Protein AF-A0A8B6D3C8-F1 (afdb_monomer)

Organism: Mytilus galloprovincialis (NCBI:txid29158)

Mean predicted aligned error: 5.3 Å

Structure (mmCIF, N/CA/C/O backbone):
data_AF-A0A8B6D3C8-F1
#
_entry.id   AF-A0A8B6D3C8-F1
#
loop_
_atom_site.group_PDB
_atom_site.id
_atom_site.type_symbol
_atom_site.label_atom_id
_atom_site.label_alt_id
_atom_site.label_comp_id
_atom_site.label_asym_id
_atom_site.label_entity_id
_atom_site.label_seq_id
_atom_site.pdbx_PDB_ins_code
_atom_site.Cartn_x
_atom_site.Cartn_y
_atom_site.Cartn_z
_atom_site.occupancy
_atom_site.B_iso_or_equiv
_atom_site.auth_seq_id
_atom_site.auth_comp_id
_atom_site.auth_asym_id
_atom_site.auth_atom_id
_atom_site.pdbx_PDB_model_num
ATOM 1 N N . GLU A 1 1 ? 3.305 -13.120 -15.018 1.00 45.56 1 GLU A N 1
ATOM 2 C CA . GLU A 1 1 ? 3.278 -11.944 -15.905 1.00 45.56 1 GLU A CA 1
ATOM 3 C C . GLU A 1 1 ? 4.119 -10.864 -15.251 1.00 45.56 1 GLU A C 1
ATOM 5 O O . GLU A 1 1 ? 3.896 -10.558 -14.083 1.00 45.56 1 GLU A O 1
ATOM 10 N N . GLU A 1 2 ? 5.170 -10.413 -15.928 1.00 47.50 2 GLU A N 1
ATOM 11 C CA . GLU A 1 2 ? 5.973 -9.277 -15.473 1.00 47.50 2 GLU A CA 1
ATOM 12 C C . GLU A 1 2 ? 5.159 -8.004 -15.717 1.00 47.50 2 GLU A C 1
ATOM 14 O O . GLU A 1 2 ? 4.580 -7.834 -16.788 1.00 47.50 2 GLU A O 1
ATOM 19 N N . ALA A 1 3 ? 5.055 -7.142 -14.707 1.00 57.28 3 ALA A N 1
ATOM 20 C CA . ALA A 1 3 ? 4.360 -5.870 -14.842 1.00 57.28 3 ALA A CA 1
ATOM 21 C C . ALA A 1 3 ? 5.095 -4.997 -15.870 1.00 57.28 3 ALA A C 1
ATOM 23 O O . ALA A 1 3 ? 6.294 -4.760 -15.716 1.00 57.28 3 ALA A O 1
ATOM 24 N N . GLU A 1 4 ? 4.397 -4.512 -16.900 1.00 59.09 4 GLU A N 1
ATOM 25 C CA . GLU A 1 4 ? 5.004 -3.639 -17.906 1.00 59.09 4 GLU A CA 1
ATOM 26 C C . GLU A 1 4 ? 5.639 -2.406 -17.239 1.00 59.09 4 GLU A C 1
ATOM 28 O O . GLU A 1 4 ? 4.997 -1.642 -16.503 1.00 59.09 4 GLU A O 1
ATOM 33 N N . ASN A 1 5 ? 6.935 -2.210 -17.495 1.00 55.66 5 ASN A N 1
ATOM 34 C CA . ASN A 1 5 ? 7.684 -1.046 -17.038 1.00 55.66 5 ASN A CA 1
ATOM 35 C C . ASN A 1 5 ? 7.084 0.226 -17.666 1.00 55.66 5 ASN A C 1
ATOM 37 O O . ASN A 1 5 ? 7.371 0.556 -18.811 1.00 55.66 5 ASN A O 1
ATOM 41 N N . GLY A 1 6 ? 6.239 0.939 -16.912 1.00 63.84 6 GLY A N 1
ATOM 42 C CA . GLY A 1 6 ? 5.601 2.190 -17.353 1.00 63.84 6 GLY A CA 1
ATOM 43 C C . GLY A 1 6 ? 4.264 2.514 -16.677 1.00 63.84 6 GLY A C 1
ATOM 44 O O . GLY A 1 6 ? 3.902 3.682 -16.583 1.00 63.84 6 GLY A O 1
ATOM 45 N N . ALA A 1 7 ? 3.564 1.517 -16.124 1.00 84.25 7 ALA A N 1
ATOM 46 C CA . ALA A 1 7 ? 2.249 1.686 -15.483 1.00 84.25 7 ALA A CA 1
ATOM 47 C C . A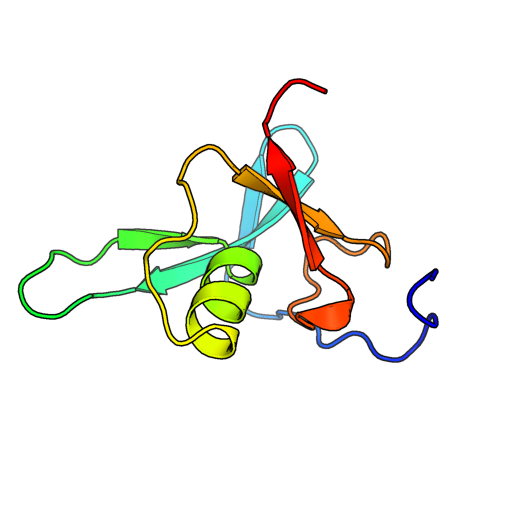LA A 1 7 ? 2.307 1.901 -13.953 1.00 84.25 7 ALA A C 1
ATOM 49 O O . ALA A 1 7 ? 1.332 1.681 -13.227 1.00 84.25 7 ALA A O 1
ATOM 50 N N . CYS A 1 8 ? 3.469 2.284 -13.418 1.00 91.69 8 CYS A N 1
ATOM 51 C CA . CYS A 1 8 ? 3.629 2.488 -11.983 1.00 91.69 8 CYS A CA 1
ATOM 52 C C . CYS A 1 8 ? 2.890 3.745 -11.512 1.00 91.69 8 CYS A C 1
ATOM 54 O O . CYS A 1 8 ? 3.128 4.845 -12.004 1.00 91.69 8 CYS A O 1
ATOM 56 N N . ILE A 1 9 ? 2.076 3.597 -10.468 1.00 92.81 9 ILE A N 1
ATOM 57 C CA . ILE A 1 9 ? 1.542 4.725 -9.700 1.00 92.81 9 ILE A CA 1
ATOM 58 C C . ILE A 1 9 ? 2.450 4.895 -8.486 1.00 92.81 9 ILE A C 1
ATOM 60 O O . ILE A 1 9 ? 2.524 3.994 -7.652 1.00 92.81 9 ILE A O 1
ATOM 64 N N . ILE A 1 10 ? 3.179 6.007 -8.402 1.00 94.00 10 ILE A N 1
ATOM 65 C CA . ILE A 1 10 ? 4.224 6.203 -7.388 1.00 94.00 10 ILE A CA 1
ATOM 66 C C . ILE A 1 10 ? 3.694 6.986 -6.192 1.00 94.00 10 ILE A C 1
ATOM 68 O O . ILE A 1 10 ? 3.160 8.085 -6.330 1.00 94.00 10 ILE A O 1
ATOM 72 N N . TRP A 1 11 ? 3.904 6.441 -4.99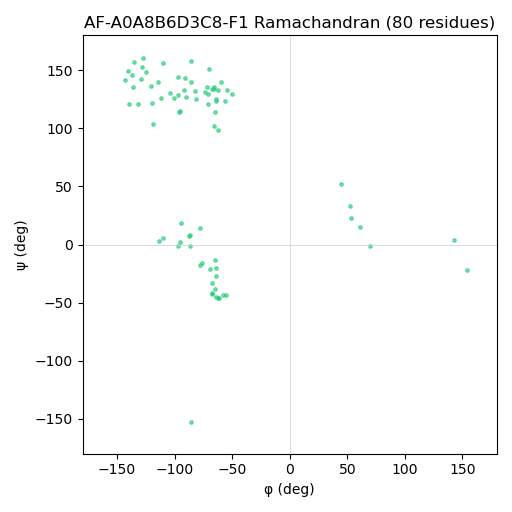6 1.00 95.88 11 TRP A N 1
ATOM 73 C CA . TRP A 1 11 ? 3.694 7.159 -3.749 1.00 95.88 11 TRP A CA 1
ATOM 74 C C . TRP A 1 11 ? 4.762 8.239 -3.551 1.00 95.88 11 TRP A C 1
ATOM 76 O O . TRP A 1 11 ? 5.949 7.938 -3.439 1.00 95.88 11 TRP A O 1
ATOM 86 N N . THR A 1 12 ? 4.328 9.493 -3.438 1.00 95.88 12 THR A N 1
ATOM 87 C CA . THR A 1 12 ? 5.192 10.668 -3.213 1.00 95.88 12 THR A CA 1
ATOM 88 C C . THR A 1 12 ? 5.039 11.274 -1.813 1.00 95.88 12 THR A C 1
ATOM 90 O O . THR A 1 12 ? 5.614 12.319 -1.519 1.00 95.88 12 THR A O 1
ATOM 93 N N . GLY A 1 13 ? 4.255 10.632 -0.940 1.00 95.56 13 GLY A N 1
ATOM 94 C CA . GLY A 1 13 ? 4.021 11.077 0.433 1.00 95.56 13 GLY A CA 1
ATOM 95 C C . GLY A 1 13 ? 5.085 10.596 1.425 1.00 95.56 13 GLY A C 1
ATOM 96 O O . GLY A 1 13 ? 6.228 10.313 1.074 1.00 95.56 13 GLY A O 1
ATOM 97 N N . ALA A 1 14 ? 4.693 10.465 2.697 1.00 96.62 14 ALA A N 1
ATOM 98 C CA . ALA A 1 14 ? 5.599 10.046 3.765 1.00 96.62 14 ALA A CA 1
ATOM 99 C C . ALA A 1 14 ? 6.195 8.651 3.511 1.00 96.62 14 ALA A C 1
ATOM 101 O O . ALA A 1 14 ? 5.503 7.725 3.082 1.00 96.62 14 ALA A O 1
ATOM 102 N N . THR A 1 15 ? 7.478 8.490 3.823 1.00 96.25 15 THR A N 1
ATOM 103 C CA . THR A 1 15 ? 8.208 7.229 3.669 1.00 96.25 15 THR A CA 1
ATOM 104 C C . THR A 1 15 ? 8.906 6.836 4.967 1.00 96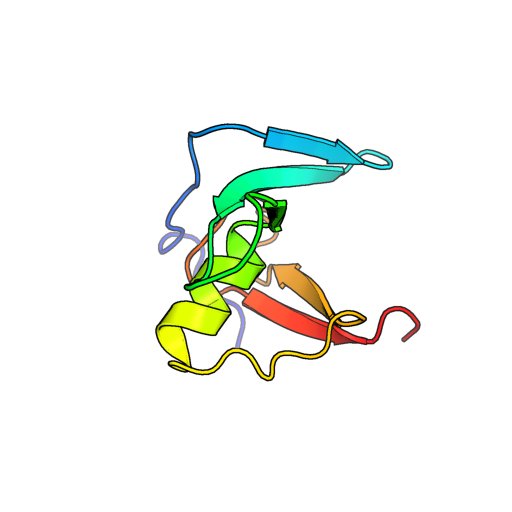.25 15 THR A C 1
ATOM 106 O O . THR A 1 15 ? 9.108 7.654 5.867 1.00 96.25 15 THR A O 1
ATOM 109 N N . GLN A 1 16 ? 9.258 5.560 5.087 1.00 94.81 16 GLN A N 1
ATOM 110 C CA . GLN A 1 16 ? 10.061 5.024 6.180 1.00 94.81 16 GLN A CA 1
ATOM 111 C C . GLN A 1 16 ? 11.117 4.075 5.616 1.00 94.81 16 GLN A C 1
ATOM 113 O O . GLN A 1 16 ? 10.811 3.230 4.775 1.00 94.81 16 GLN A O 1
ATOM 118 N N . ARG A 1 17 ? 12.359 4.193 6.095 1.00 91.50 17 ARG A N 1
ATOM 119 C CA . ARG A 1 17 ? 13.448 3.276 5.740 1.00 91.50 17 ARG A CA 1
ATOM 120 C C . ARG A 1 17 ? 13.526 2.127 6.753 1.00 91.50 17 ARG A C 1
ATOM 122 O O . ARG A 1 17 ? 13.512 2.373 7.957 1.00 91.50 17 ARG A O 1
ATOM 129 N N . ARG A 1 18 ? 13.625 0.884 6.275 1.00 84.19 18 ARG A N 1
ATOM 130 C CA . ARG A 1 18 ? 13.797 -0.341 7.076 1.00 84.19 18 ARG A CA 1
ATOM 131 C C . ARG A 1 18 ? 14.787 -1.268 6.370 1.00 84.19 18 ARG A C 1
ATOM 133 O O . ARG A 1 18 ? 14.529 -1.659 5.242 1.00 84.19 18 ARG A O 1
ATOM 140 N N . ASN A 1 19 ? 15.899 -1.618 7.021 1.00 81.56 19 ASN A N 1
ATOM 141 C CA . ASN A 1 19 ? 16.913 -2.558 6.5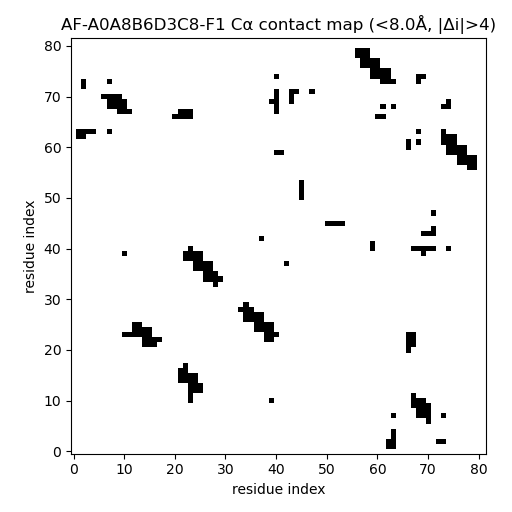08 1.00 81.56 19 ASN A CA 1
ATOM 142 C C . ASN A 1 19 ? 17.291 -2.325 5.028 1.00 81.56 19 ASN A C 1
ATOM 144 O O . ASN A 1 19 ? 17.221 -3.242 4.222 1.00 81.56 19 ASN A O 1
ATOM 148 N N . ASN A 1 20 ? 17.654 -1.088 4.672 1.00 82.81 20 ASN A N 1
ATOM 149 C CA . ASN A 1 20 ? 17.974 -0.634 3.305 1.00 82.81 20 ASN A CA 1
ATOM 150 C C . ASN A 1 20 ? 16.807 -0.548 2.303 1.00 82.81 20 ASN A C 1
ATOM 152 O O . ASN A 1 20 ? 17.005 -0.039 1.204 1.00 82.81 20 ASN A O 1
ATOM 156 N N . TYR A 1 21 ? 15.587 -0.911 2.693 1.00 81.69 21 TYR A N 1
ATOM 157 C CA . TYR A 1 21 ? 14.382 -0.729 1.881 1.00 81.69 21 TYR A CA 1
ATOM 158 C C . TYR A 1 21 ? 13.627 0.542 2.279 1.00 81.69 21 TYR A C 1
ATOM 160 O O . TYR A 1 21 ? 13.580 0.908 3.456 1.00 81.69 21 TYR A O 1
ATOM 168 N N . ILE A 1 22 ? 13.027 1.227 1.302 1.00 90.19 22 ILE A N 1
ATOM 169 C CA . ILE A 1 22 ? 12.143 2.380 1.525 1.00 90.19 22 ILE A CA 1
ATOM 170 C C . ILE A 1 22 ? 10.705 1.920 1.319 1.00 90.19 22 ILE A C 1
ATOM 172 O O . ILE A 1 22 ? 10.390 1.309 0.306 1.00 90.19 22 ILE A O 1
ATOM 176 N N . LEU A 1 23 ? 9.833 2.236 2.270 1.00 91.50 23 LEU A N 1
ATOM 177 C CA . LEU A 1 23 ? 8.415 1.904 2.227 1.00 91.50 23 LEU A CA 1
ATOM 178 C C . LEU A 1 23 ? 7.590 3.186 2.289 1.00 91.50 23 LEU A C 1
ATOM 180 O O . LEU A 1 23 ? 7.870 4.067 3.105 1.00 91.50 23 LEU A O 1
ATOM 184 N N . GLY A 1 24 ? 6.549 3.280 1.465 1.00 95.50 24 GLY A N 1
ATOM 185 C CA . GLY A 1 24 ? 5.543 4.327 1.615 1.00 95.50 24 GLY A CA 1
ATOM 186 C C . GLY A 1 24 ? 4.677 4.061 2.846 1.00 95.50 24 GLY A C 1
ATOM 187 O O . GLY A 1 24 ? 4.248 2.927 3.084 1.00 95.50 24 GLY A O 1
ATOM 188 N N . MET A 1 25 ? 4.422 5.102 3.633 1.00 96.25 25 MET A N 1
ATOM 189 C CA . MET A 1 25 ? 3.681 5.011 4.888 1.00 96.25 25 MET A CA 1
ATOM 190 C C . MET A 1 25 ? 2.562 6.045 4.934 1.00 96.25 25 MET A C 1
ATOM 192 O O . MET A 1 25 ? 2.730 7.191 4.523 1.00 96.25 25 MET A O 1
ATOM 196 N N . ILE A 1 26 ? 1.431 5.656 5.512 1.00 96.88 26 ILE A N 1
ATOM 197 C CA . ILE A 1 26 ? 0.287 6.538 5.740 1.00 96.88 26 ILE A CA 1
ATOM 198 C C . ILE A 1 26 ? -0.346 6.239 7.100 1.00 96.88 26 ILE A C 1
ATOM 200 O O . ILE A 1 26 ? -0.296 5.113 7.596 1.00 96.88 26 ILE A O 1
ATOM 204 N N . ASN A 1 27 ? -0.922 7.261 7.731 1.00 96.62 27 ASN A N 1
ATOM 205 C CA . ASN A 1 27 ? -1.744 7.071 8.921 1.00 96.62 27 ASN A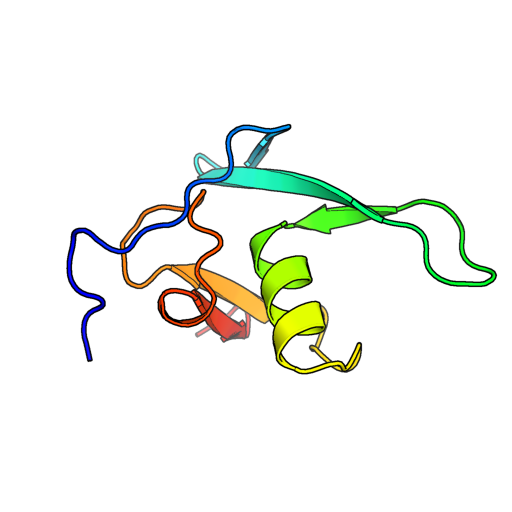 CA 1
ATOM 206 C C . ASN A 1 27 ? -3.163 6.680 8.503 1.00 96.62 27 ASN A C 1
ATOM 208 O O . ASN A 1 27 ? -3.769 7.359 7.679 1.00 96.62 27 ASN A O 1
ATOM 212 N N . VAL A 1 28 ? -3.707 5.639 9.120 1.00 94.50 28 VAL A N 1
ATOM 213 C CA . VAL A 1 28 ? -5.081 5.175 8.917 1.00 94.50 28 VAL A CA 1
ATOM 214 C C . VAL A 1 28 ? -5.815 5.115 10.251 1.00 94.50 28 VAL A C 1
ATOM 216 O O . VAL A 1 28 ? -5.218 4.840 11.294 1.00 94.50 28 VAL A O 1
ATOM 219 N N . THR A 1 29 ? -7.119 5.361 10.211 1.00 94.69 29 THR A N 1
ATOM 220 C CA . THR A 1 29 ? -8.018 5.228 11.359 1.00 94.69 29 THR A CA 1
ATOM 221 C C . THR A 1 29 ? -9.232 4.434 10.901 1.00 94.69 29 THR A C 1
ATOM 223 O O . THR A 1 29 ? -9.919 4.851 9.973 1.00 94.69 29 THR A O 1
ATOM 226 N N . TYR A 1 30 ? -9.489 3.296 11.541 1.00 87.94 30 TYR A N 1
ATOM 227 C CA . TYR A 1 30 ? -10.727 2.542 11.344 1.00 87.94 30 TYR A CA 1
ATOM 228 C C . TYR A 1 30 ? -11.826 3.084 12.270 1.00 87.94 30 TYR A C 1
ATOM 230 O O . TYR A 1 30 ? -11.495 3.686 13.299 1.00 87.94 30 TYR A O 1
ATOM 238 N N . PRO A 1 31 ? -13.117 2.865 11.957 1.00 90.62 31 PRO A N 1
ATOM 239 C CA . PRO A 1 31 ? -14.199 3.178 12.884 1.00 90.62 31 PRO A CA 1
ATOM 240 C C . PRO A 1 31 ? -13.915 2.582 14.267 1.00 90.62 31 PRO A C 1
ATOM 242 O O . PRO A 1 31 ? -13.572 1.407 14.380 1.00 90.62 31 PRO A O 1
ATOM 245 N N . ASN A 1 32 ? -14.022 3.402 15.313 1.00 93.06 32 ASN A N 1
ATOM 246 C CA . ASN A 1 32 ? -13.777 3.016 16.710 1.00 93.06 32 ASN A CA 1
ATOM 247 C C . ASN A 1 32 ? -12.349 2.526 17.032 1.00 93.06 32 ASN A C 1
ATOM 249 O O . ASN A 1 32 ? -12.121 1.957 18.098 1.00 93.06 32 ASN A O 1
ATOM 253 N N . ALA A 1 33 ? -11.372 2.762 16.155 1.00 91.38 33 ALA A N 1
ATOM 254 C CA . ALA A 1 33 ? -9.975 2.418 16.396 1.00 91.38 33 ALA A CA 1
ATOM 255 C C . ALA A 1 33 ? -9.106 3.665 16.594 1.00 91.38 33 ALA A C 1
ATOM 257 O O . ALA A 1 33 ? -9.398 4.755 16.102 1.00 91.38 33 ALA A O 1
ATOM 258 N N . LYS A 1 34 ? -7.973 3.492 17.282 1.00 93.62 34 LYS A N 1
ATOM 259 C CA . LYS A 1 34 ? -6.931 4.523 17.331 1.00 93.62 34 LYS A CA 1
ATOM 260 C C . LYS A 1 34 ? -6.241 4.639 15.970 1.00 93.62 34 LYS A C 1
ATOM 262 O O . LYS A 1 34 ? -6.110 3.659 15.238 1.00 93.62 34 LYS A O 1
ATOM 267 N N . ARG A 1 35 ? -5.744 5.842 15.672 1.00 95.69 35 ARG A N 1
ATOM 268 C CA . ARG A 1 35 ? -4.870 6.094 14.521 1.00 95.69 35 ARG A CA 1
ATOM 269 C C . ARG A 1 35 ? -3.659 5.158 14.575 1.00 95.69 35 ARG A C 1
ATOM 271 O O . ARG A 1 35 ? -3.000 5.066 15.609 1.00 95.69 35 ARG A O 1
ATOM 278 N N . THR A 1 36 ? -3.338 4.524 13.456 1.00 93.88 36 THR A N 1
ATOM 279 C CA . THR A 1 36 ? -2.167 3.653 13.307 1.00 93.88 36 THR A CA 1
ATOM 280 C C . THR A 1 36 ? -1.437 3.933 11.996 1.00 93.88 36 THR A C 1
ATOM 282 O O . THR A 1 36 ? -2.025 4.460 11.052 1.00 93.88 36 THR A O 1
ATOM 285 N N . LYS A 1 37 ? -0.148 3.596 11.926 1.00 94.06 37 LYS A N 1
ATOM 286 C CA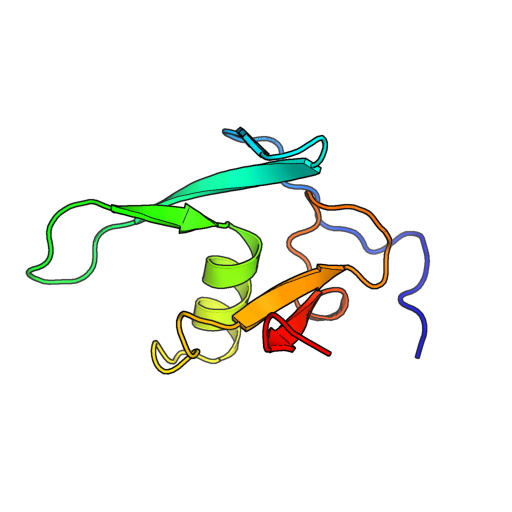 . LYS A 1 37 ? 0.635 3.673 10.687 1.00 94.06 37 LYS A CA 1
ATOM 287 C C . LYS A 1 37 ? 0.454 2.391 9.884 1.00 94.06 37 LYS A C 1
ATOM 289 O O . LYS A 1 37 ? 0.461 1.297 10.443 1.00 94.06 37 LYS A O 1
ATOM 294 N N . MET A 1 38 ? 0.344 2.523 8.570 1.00 93.75 38 MET A N 1
ATOM 295 C CA . MET A 1 38 ? 0.213 1.405 7.644 1.00 93.75 38 MET A CA 1
ATOM 296 C C . MET A 1 38 ? 1.100 1.622 6.419 1.00 93.75 38 MET A C 1
ATOM 298 O O . MET A 1 38 ? 1.285 2.750 5.964 1.00 93.75 38 MET A O 1
ATOM 302 N N . ASN A 1 39 ? 1.638 0.525 5.890 1.00 94.31 39 ASN A N 1
ATOM 303 C CA . ASN A 1 39 ? 2.298 0.519 4.593 1.00 94.31 39 ASN A CA 1
ATOM 304 C C . ASN A 1 39 ? 1.274 0.811 3.476 1.00 94.31 39 ASN A C 1
ATOM 306 O O . ASN A 1 39 ? 0.190 0.227 3.453 1.00 94.31 39 ASN A O 1
ATOM 310 N N . VAL A 1 40 ? 1.616 1.698 2.542 1.00 95.69 40 VAL A N 1
ATOM 311 C CA . VAL A 1 40 ? 0.681 2.159 1.497 1.00 95.69 40 VAL A CA 1
ATOM 312 C C . VAL A 1 40 ? 0.302 1.075 0.492 1.00 95.69 40 VAL A C 1
ATOM 314 O O . VAL A 1 40 ? -0.848 1.038 0.068 1.00 95.69 40 VAL A O 1
ATOM 317 N N . ALA A 1 41 ? 1.209 0.149 0.169 1.00 94.62 41 ALA A N 1
ATOM 318 C CA . ALA A 1 41 ? 0.906 -0.985 -0.706 1.00 94.62 41 ALA A CA 1
ATOM 319 C C . ALA A 1 41 ? -0.138 -1.907 -0.053 1.00 94.62 41 ALA A C 1
ATOM 321 O O . ALA A 1 41 ? -1.068 -2.384 -0.704 1.00 94.62 41 ALA A O 1
ATOM 322 N N . ARG A 1 42 ? -0.041 -2.088 1.270 1.00 94.62 42 ARG A N 1
ATOM 323 C CA . ARG A 1 42 ? -1.034 -2.828 2.059 1.00 94.62 42 ARG A CA 1
ATOM 324 C C . ARG A 1 42 ? -2.397 -2.150 2.061 1.00 94.62 42 ARG A C 1
ATOM 326 O O . ARG A 1 42 ? -3.407 -2.822 1.860 1.00 94.62 42 ARG A O 1
ATOM 333 N N . LEU A 1 43 ? -2.425 -0.834 2.259 1.00 94.88 43 LEU A N 1
ATOM 334 C CA . LEU A 1 43 ? -3.671 -0.074 2.205 1.00 94.88 43 LEU A CA 1
ATOM 335 C C . LEU A 1 43 ? -4.316 -0.161 0.815 1.00 94.88 43 LEU A C 1
ATOM 337 O O . LEU A 1 43 ? -5.509 -0.437 0.727 1.00 94.88 43 LEU A O 1
ATOM 341 N N . ALA A 1 44 ? -3.536 0.016 -0.255 1.00 95.00 44 ALA A N 1
ATOM 342 C CA . ALA A 1 44 ? -4.025 -0.074 -1.629 1.00 95.00 44 ALA A CA 1
ATOM 343 C C . ALA A 1 44 ? -4.719 -1.420 -1.893 1.00 95.00 44 ALA A C 1
ATOM 345 O O . ALA A 1 44 ? -5.825 -1.454 -2.431 1.00 95.00 44 ALA A O 1
ATOM 346 N N . LYS A 1 45 ? -4.129 -2.528 -1.423 1.00 94.38 45 LYS A N 1
ATOM 347 C CA . LYS A 1 45 ? -4.724 -3.860 -1.575 1.00 94.38 45 LYS A CA 1
ATOM 348 C C . LYS A 1 45 ? -6.002 -4.049 -0.759 1.00 94.38 45 LYS A C 1
ATOM 350 O O . LYS A 1 45 ? -6.968 -4.589 -1.285 1.00 94.38 45 LYS A O 1
ATOM 355 N N . ILE A 1 46 ? -6.038 -3.577 0.490 1.00 93.69 46 ILE A N 1
ATOM 356 C CA . ILE A 1 46 ? -7.248 -3.606 1.336 1.00 93.69 46 ILE A CA 1
ATOM 357 C C . ILE A 1 46 ? -8.403 -2.861 0.653 1.00 93.69 46 ILE A C 1
ATOM 359 O O . ILE A 1 46 ? -9.526 -3.362 0.617 1.00 93.69 46 ILE A O 1
ATOM 363 N N . LEU A 1 47 ? -8.124 -1.691 0.069 1.00 93.88 47 LEU A N 1
ATOM 364 C CA . LEU A 1 47 ? -9.120 -0.896 -0.653 1.00 93.88 47 LEU A CA 1
ATOM 365 C C . LEU A 1 47 ? -9.584 -1.584 -1.946 1.00 93.88 47 LEU A C 1
ATOM 367 O O . LEU A 1 47 ? -10.784 -1.604 -2.209 1.00 93.88 47 LEU A O 1
ATOM 371 N N . GLN A 1 48 ? -8.668 -2.190 -2.714 1.00 94.25 48 GLN A N 1
ATOM 372 C CA . GLN A 1 48 ? -9.00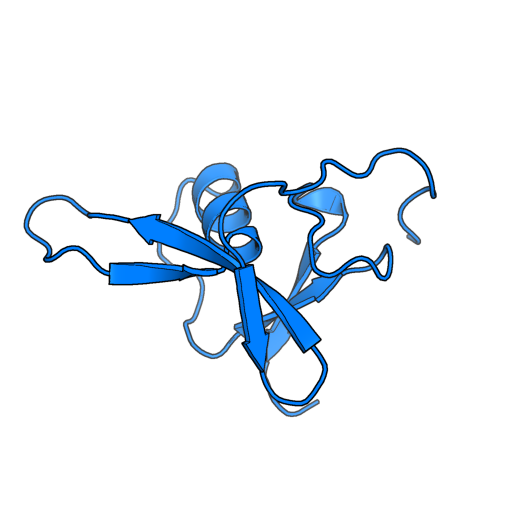2 -2.966 -3.919 1.00 94.25 48 GLN A CA 1
ATOM 373 C C . GLN A 1 48 ? -9.902 -4.164 -3.587 1.00 94.25 48 GLN A C 1
ATOM 375 O O . GLN A 1 48 ? -10.907 -4.387 -4.258 1.00 94.25 48 GLN A O 1
ATOM 380 N N . LEU A 1 49 ? -9.561 -4.920 -2.538 1.00 92.25 49 LEU A N 1
ATOM 381 C CA . LEU A 1 49 ? -10.310 -6.102 -2.102 1.00 92.25 49 LEU A CA 1
ATOM 382 C C . LEU A 1 49 ? -11.605 -5.756 -1.357 1.00 92.25 49 LEU A C 1
ATOM 384 O O . LEU A 1 49 ? -12.448 -6.631 -1.175 1.00 92.25 49 LEU A O 1
ATOM 388 N N . LYS A 1 50 ? -11.755 -4.509 -0.893 1.00 91.12 50 LYS A N 1
ATOM 389 C CA . LYS A 1 50 ? -12.831 -4.069 0.011 1.00 91.12 50 LYS A CA 1
ATOM 390 C C . LYS A 1 50 ? -12.945 -4.948 1.269 1.00 91.12 50 LYS A C 1
ATOM 392 O O . LYS A 1 50 ? -14.037 -5.140 1.796 1.00 91.12 50 LYS A O 1
ATOM 397 N N . SER A 1 51 ? -11.817 -5.471 1.754 1.00 88.19 51 SER A N 1
ATOM 398 C CA . SER A 1 51 ? -11.743 -6.334 2.938 1.00 88.19 51 SER A CA 1
ATOM 399 C C . SER A 1 51 ? -10.486 -6.052 3.757 1.00 88.19 51 SER A C 1
ATOM 401 O O . SER A 1 51 ? -9.402 -5.820 3.218 1.00 88.19 51 SER A O 1
ATOM 403 N N . THR A 1 52 ? -10.634 -6.097 5.081 1.00 83.31 52 THR A N 1
ATOM 404 C CA . THR A 1 52 ? -9.538 -5.963 6.049 1.00 83.31 52 THR A CA 1
ATOM 405 C C . THR A 1 52 ? -8.837 -7.284 6.367 1.00 83.31 52 THR A C 1
ATOM 407 O O . THR A 1 52 ? -7.864 -7.271 7.120 1.00 83.31 52 THR A O 1
ATOM 410 N N . ASP A 1 53 ? -9.275 -8.402 5.781 1.00 84.31 53 ASP A N 1
ATOM 411 C CA . ASP A 1 53 ? -8.807 -9.763 6.103 1.00 84.31 53 ASP A CA 1
ATOM 412 C C . ASP A 1 53 ? -7.445 -10.122 5.495 1.00 84.31 53 ASP A C 1
ATOM 414 O O . ASP A 1 53 ? -7.027 -11.279 5.478 1.00 84.31 53 ASP A O 1
ATOM 418 N N . LEU A 1 54 ? -6.697 -9.130 5.014 1.00 85.12 54 LEU A N 1
ATOM 419 C CA . LEU A 1 54 ? -5.322 -9.355 4.606 1.00 85.12 54 LEU A CA 1
ATOM 420 C C . LEU A 1 54 ? -4.506 -9.753 5.846 1.00 85.12 54 LEU A C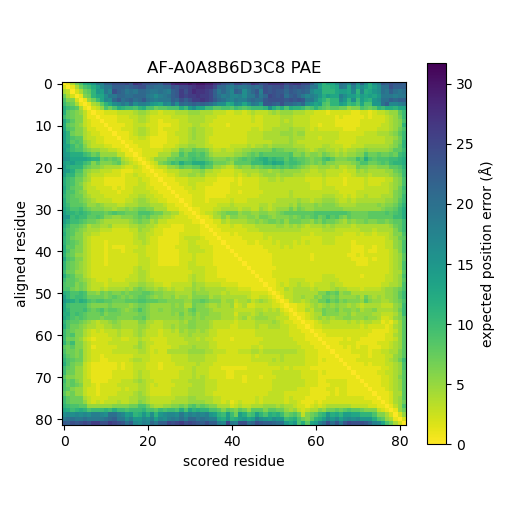 1
ATOM 422 O O . LEU A 1 54 ? -4.446 -9.005 6.827 1.00 85.12 54 LEU A O 1
ATOM 426 N N . ALA A 1 55 ? -3.849 -10.912 5.812 1.00 85.19 55 ALA A N 1
ATOM 427 C CA . ALA A 1 55 ? -3.089 -11.417 6.953 1.00 85.19 55 ALA A CA 1
ATOM 428 C C . ALA A 1 55 ? -1.879 -10.514 7.264 1.00 85.19 55 ALA A C 1
ATOM 430 O O . ALA A 1 55 ? -1.203 -10.004 6.361 1.00 85.19 55 ALA A O 1
ATOM 431 N N . LYS A 1 56 ? -1.651 -10.208 8.549 1.00 83.75 56 LYS A N 1
ATOM 432 C CA . LYS A 1 56 ? -0.669 -9.192 9.000 1.00 83.75 56 LYS A CA 1
ATOM 433 C C . LYS A 1 56 ? 0.790 -9.592 8.771 1.00 83.75 56 LYS A C 1
ATOM 435 O O . LYS A 1 56 ? 1.640 -8.714 8.730 1.00 83.75 56 LYS A O 1
ATOM 440 N N . ASN A 1 57 ? 1.051 -10.885 8.623 1.00 86.62 57 ASN A N 1
ATOM 441 C CA . ASN A 1 57 ? 2.357 -11.490 8.359 1.00 86.62 57 ASN A CA 1
ATOM 442 C C . ASN A 1 57 ? 2.698 -11.585 6.862 1.00 86.62 57 ASN A C 1
ATOM 444 O O . ASN A 1 57 ? 3.662 -12.253 6.505 1.00 86.62 57 ASN A O 1
ATOM 448 N N . LEU A 1 58 ? 1.881 -10.986 5.991 1.00 89.19 58 LEU A N 1
ATOM 449 C CA . LEU A 1 58 ? 2.183 -10.913 4.570 1.00 89.19 58 LEU A CA 1
ATOM 450 C C . LEU A 1 58 ? 2.979 -9.649 4.257 1.00 89.19 58 LEU A C 1
ATOM 452 O O . LEU A 1 58 ? 2.522 -8.535 4.550 1.00 89.19 58 LEU A O 1
ATOM 456 N N . ASP A 1 59 ? 4.110 -9.836 3.590 1.00 88.56 59 ASP A N 1
ATOM 457 C CA . ASP A 1 59 ? 4.935 -8.775 3.033 1.00 88.56 59 ASP A CA 1
ATOM 458 C C . ASP A 1 59 ? 4.516 -8.464 1.595 1.00 88.56 59 ASP A C 1
ATOM 460 O O . ASP A 1 59 ? 4.140 -9.348 0.823 1.00 88.56 59 ASP A O 1
ATOM 464 N N . ALA A 1 60 ? 4.578 -7.182 1.235 1.00 90.62 60 ALA A N 1
ATOM 465 C CA . ALA A 1 60 ? 4.349 -6.729 -0.130 1.00 90.62 60 ALA A CA 1
ATOM 466 C C . ALA A 1 60 ? 5.629 -6.913 -0.957 1.00 90.62 60 ALA A C 1
ATOM 468 O O . ALA A 1 60 ? 6.681 -6.383 -0.602 1.00 90.62 60 ALA A O 1
ATOM 469 N N . SER A 1 61 ? 5.522 -7.625 -2.072 1.00 91.38 61 SER A N 1
ATOM 470 C CA . SER A 1 61 ? 6.563 -7.767 -3.083 1.00 91.38 61 SER A CA 1
ATOM 471 C C . SER A 1 61 ? 6.120 -7.052 -4.356 1.00 91.38 61 SER A C 1
ATOM 473 O O . SER A 1 61 ? 5.018 -7.274 -4.864 1.00 91.38 61 SER A O 1
ATOM 475 N N . HIS A 1 62 ? 6.971 -6.155 -4.849 1.00 91.00 62 HIS A N 1
ATOM 476 C CA . HIS A 1 62 ? 6.704 -5.348 -6.033 1.00 91.00 62 HIS A CA 1
ATOM 477 C C . HIS A 1 62 ? 7.309 -6.002 -7.270 1.00 91.00 62 HIS A C 1
ATOM 479 O O . HIS A 1 62 ? 8.530 -6.055 -7.402 1.00 91.00 62 HIS A O 1
ATOM 485 N N . LEU A 1 63 ? 6.459 -6.428 -8.204 1.00 91.62 63 LEU A N 1
ATOM 486 C CA . LEU A 1 63 ? 6.879 -7.028 -9.477 1.00 91.62 63 LEU A CA 1
ATOM 487 C C . LEU A 1 63 ? 7.646 -6.027 -10.355 1.00 91.62 63 LEU A C 1
ATOM 489 O O . LEU A 1 63 ? 8.507 -6.410 -11.130 1.00 91.62 63 LEU A O 1
ATOM 493 N N . CYS A 1 64 ? 7.366 -4.733 -10.192 1.00 91.25 64 CYS A N 1
ATOM 494 C CA . CYS A 1 64 ? 8.030 -3.646 -10.911 1.00 91.25 64 CYS A CA 1
ATOM 495 C C . CYS A 1 64 ? 9.334 -3.163 -10.243 1.00 91.25 64 CYS A C 1
ATOM 497 O O . CYS A 1 64 ? 9.831 -2.092 -10.587 1.00 91.25 64 CYS A O 1
ATOM 499 N N . HIS A 1 65 ? 9.826 -3.863 -9.211 1.00 89.25 65 HIS A N 1
ATOM 500 C CA . HIS A 1 65 ? 11.033 -3.513 -8.443 1.00 89.25 65 HIS A CA 1
ATOM 501 C C . HIS A 1 65 ? 11.064 -2.079 -7.874 1.00 89.25 65 HIS A C 1
ATOM 503 O O . HIS A 1 65 ? 12.122 -1.546 -7.543 1.00 89.25 65 HIS A O 1
ATOM 509 N N . ASN A 1 66 ? 9.893 -1.457 -7.704 1.00 90.62 66 ASN A N 1
ATOM 510 C CA . ASN A 1 66 ? 9.751 -0.123 -7.133 1.00 90.62 66 ASN A CA 1
ATOM 511 C C . ASN A 1 66 ? 8.916 -0.188 -5.853 1.00 90.62 66 ASN A C 1
ATOM 513 O O . ASN A 1 66 ? 7.691 -0.270 -5.906 1.00 90.62 66 ASN A O 1
ATOM 517 N N . ALA A 1 67 ? 9.589 -0.098 -4.706 1.00 90.12 67 ALA A N 1
ATOM 518 C CA . ALA A 1 67 ? 8.973 -0.229 -3.385 1.00 90.12 67 ALA A CA 1
ATOM 519 C C . ALA A 1 67 ? 7.955 0.881 -3.038 1.00 90.12 67 ALA A C 1
ATOM 521 O O . ALA A 1 67 ? 7.198 0.754 -2.071 1.00 90.12 67 ALA A O 1
ATOM 522 N N . LEU A 1 68 ? 7.926 1.971 -3.814 1.00 93.50 68 LEU A N 1
ATOM 523 C CA . LEU A 1 68 ? 6.963 3.066 -3.677 1.00 93.50 68 LEU A CA 1
ATOM 524 C C . LEU A 1 68 ? 5.779 2.949 -4.643 1.00 93.50 68 LEU A C 1
ATOM 526 O O . LEU A 1 68 ? 4.887 3.795 -4.603 1.00 93.50 68 LEU A O 1
ATOM 530 N N . CYS A 1 69 ? 5.734 1.928 -5.499 1.00 94.44 69 CYS A N 1
ATOM 531 C CA . CYS A 1 69 ? 4.581 1.696 -6.357 1.00 94.44 69 CYS A CA 1
ATOM 532 C C . CYS A 1 69 ? 3.359 1.284 -5.515 1.00 94.44 69 CYS A C 1
ATOM 534 O O . CYS A 1 69 ? 3.455 0.436 -4.624 1.00 94.44 69 CYS A O 1
ATOM 536 N N . VAL A 1 70 ? 2.209 1.896 -5.797 1.00 95.19 70 VAL A N 1
ATOM 537 C CA . VAL A 1 70 ? 0.905 1.599 -5.176 1.00 95.19 70 VAL A CA 1
ATOM 538 C C . VAL A 1 70 ? -0.099 1.011 -6.164 1.00 95.19 70 VAL A C 1
ATOM 540 O O . VAL A 1 70 ? -1.236 0.748 -5.782 1.00 95.19 70 VAL A O 1
ATOM 543 N N . ASN A 1 71 ? 0.310 0.785 -7.418 1.00 94.06 71 ASN A N 1
ATOM 544 C CA . ASN A 1 71 ? -0.502 0.036 -8.367 1.00 94.06 71 ASN A CA 1
ATOM 545 C C . ASN A 1 71 ? -0.637 -1.412 -7.866 1.00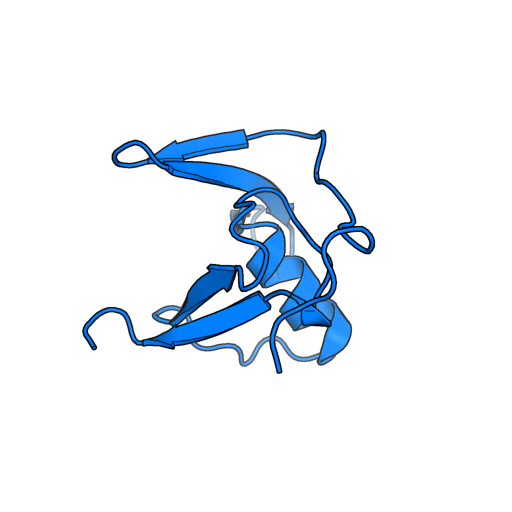 94.06 71 ASN A C 1
ATOM 547 O O . ASN A 1 71 ? 0.346 -2.149 -7.784 1.00 94.06 71 ASN A O 1
ATOM 551 N N . THR A 1 72 ? -1.859 -1.804 -7.515 1.00 93.75 72 THR A N 1
ATOM 552 C CA . THR A 1 72 ? -2.172 -3.110 -6.929 1.00 93.75 72 THR A CA 1
ATOM 553 C C . THR A 1 72 ? -1.904 -4.290 -7.851 1.00 93.75 72 THR A C 1
ATOM 555 O O . THR A 1 72 ? -1.725 -5.395 -7.341 1.00 93.75 72 THR A O 1
ATOM 558 N N . ASP A 1 73 ? -1.829 -4.070 -9.162 1.00 93.06 73 ASP A N 1
ATOM 559 C CA . ASP A 1 73 ? -1.499 -5.117 -10.136 1.00 93.06 73 ASP A CA 1
ATOM 560 C C . ASP A 1 73 ? 0.010 -5.407 -10.154 1.00 93.06 73 ASP A C 1
ATOM 562 O O . ASP A 1 73 ? 0.451 -6.471 -10.576 1.00 93.06 73 ASP A O 1
ATOM 566 N N . HIS A 1 74 ? 0.821 -4.486 -9.620 1.00 92.50 74 HIS A N 1
ATOM 567 C CA . HIS A 1 74 ? 2.271 -4.642 -9.484 1.00 92.50 74 HIS A CA 1
ATOM 568 C C . HIS A 1 74 ? 2.672 -5.160 -8.093 1.00 92.50 74 HIS A C 1
ATOM 570 O O . HIS A 1 74 ? 3.867 -5.265 -7.806 1.00 92.50 74 HIS A O 1
ATOM 576 N N . ILE A 1 75 ? 1.706 -5.446 -7.210 1.00 92.69 75 ILE A N 1
ATOM 577 C CA . ILE A 1 75 ? 1.941 -5.831 -5.814 1.00 92.69 75 ILE A CA 1
ATOM 578 C C . ILE A 1 75 ? 1.379 -7.227 -5.557 1.00 92.69 75 ILE A C 1
ATOM 580 O O . ILE A 1 75 ? 0.172 -7.461 -5.643 1.00 92.69 75 ILE A O 1
ATOM 584 N N . VAL A 1 76 ? 2.248 -8.131 -5.117 1.00 92.62 76 VAL A N 1
ATOM 585 C CA . VAL A 1 76 ? 1.864 -9.453 -4.614 1.00 92.62 76 VAL A CA 1
ATOM 586 C C . VAL A 1 76 ? 2.191 -9.559 -3.129 1.00 92.62 76 VAL A C 1
ATOM 588 O O . VAL A 1 76 ? 3.219 -9.064 -2.677 1.00 92.62 76 VAL A O 1
ATOM 591 N N . PHE A 1 77 ? 1.310 -10.187 -2.352 1.00 91.56 77 PHE A N 1
ATOM 592 C CA . PHE A 1 77 ? 1.520 -10.406 -0.920 1.00 91.56 77 PHE A CA 1
ATOM 593 C C . PHE A 1 77 ? 1.992 -11.836 -0.683 1.00 91.56 77 PHE A C 1
ATOM 595 O O . PHE A 1 77 ? 1.340 -12.773 -1.139 1.00 91.56 77 PHE A O 1
ATOM 602 N N . ARG A 1 78 ? 3.118 -11.997 0.015 1.00 88.38 78 ARG A N 1
ATOM 603 C CA . ARG A 1 78 ? 3.727 -13.300 0.317 1.00 88.38 78 ARG A CA 1
ATOM 604 C C . ARG A 1 78 ? 4.006 -13.433 1.805 1.00 88.38 78 ARG A C 1
ATOM 606 O O . ARG A 1 78 ? 4.192 -12.434 2.494 1.00 88.38 78 ARG A O 1
ATOM 613 N N . THR A 1 79 ? 4.009 -14.660 2.299 1.00 84.62 79 THR A N 1
ATOM 614 C CA . THR A 1 79 ? 4.423 -14.993 3.661 1.00 84.62 79 THR A CA 1
ATOM 615 C C . THR A 1 79 ? 5.889 -14.630 3.872 1.00 84.62 79 THR A C 1
ATOM 617 O O . THR A 1 79 ? 6.736 -14.936 3.037 1.00 84.62 79 THR A O 1
ATOM 620 N N . SER A 1 80 ? 6.203 -13.955 4.980 1.00 65.69 80 SER A N 1
ATOM 621 C CA . SER A 1 80 ? 7.593 -13.719 5.373 1.00 65.69 80 SER A CA 1
ATOM 622 C C . SER A 1 80 ? 8.249 -15.063 5.724 1.00 65.69 80 SER A C 1
ATOM 624 O O . SER A 1 80 ? 7.993 -15.587 6.808 1.00 65.69 80 SER A O 1
ATOM 626 N N . GLY A 1 81 ? 9.065 -15.634 4.831 1.00 60.34 81 GLY A N 1
ATOM 627 C CA . GLY A 1 81 ? 9.814 -16.867 5.119 1.00 60.34 81 GLY A CA 1
ATOM 628 C C . GLY A 1 81 ? 9.989 -17.884 3.987 1.00 60.34 81 GLY A C 1
ATOM 629 O O . GLY A 1 81 ? 10.562 -18.931 4.270 1.00 60.34 81 GLY A O 1
ATOM 630 N N . ASP A 1 82 ? 9.535 -17.592 2.763 1.00 41.78 82 ASP A N 1
ATOM 631 C CA . ASP A 1 82 ? 9.801 -18.417 1.569 1.00 41.78 82 ASP A CA 1
ATOM 632 C C . ASP A 1 82 ? 10.990 -17.894 0.746 1.00 41.78 82 ASP A C 1
ATOM 634 O O . ASP A 1 82 ? 11.060 -16.658 0.525 1.00 41.78 82 ASP A O 1
#

pLDDT: mean 87.58, std 12.27, range [41.78, 96.88]

Solvent-accessible surface area (backbone atoms only — not comparable to full-atom values): 5153 Å² total; per-residue (Å²): 134,81,48,71,93,80,74,72,42,71,64,84,71,54,67,48,79,55,96,94,42,60,37,34,42,43,80,47,66,54,91,99,48,74,76,41,80,40,49,40,51,59,50,41,45,31,62,76,68,73,43,83,82,68,63,88,66,46,42,83,44,46,66,64,77,41,64,37,42,44,38,58,90,35,50,47,75,40,66,78,88,123

Radius of gyration: 12.86 Å; Cα contacts (8 Å, |Δi|>4): 128; chains: 1; bounding box: 32×30×35 Å

Sequence (82 aa):
EEAENGACIIWTGATQRRNNYILGMINVTYPNAKRTKMNVARLAKILQLKSTDLAKNLDASHLCHNALCVNTDHIVFRTSGD

Secondary structure (DSSP, 8-state):
-PPPTT---B--S-EEEETTEEEEEEEE--TTS--EEEEHHHHHHHHHHT-S---TTEEEEETTS-TTB--GGGEEEEETT-

Foldseek 3Di:
DQDPQPPFDFDPDDWDDDPNDIFDKDWDDDVVGDIDIDTLLLVLVCVVVVHPPDDPQWDWDFSNPDNRGNPNVRIDTDGPPD

InterPro domains:
  IPR008704 Zinc-binding loop region of homing endonuclease [PF05551] (28-79)
  IPR044925 His-Me finger superfamily [SSF54060] (29-80)
  IPR044930 Homing endonuclease, His-Me finger superfamily [G3DSA:3.90.75.10] (5-82)

Nearest PDB structures (foldseek):
  8tla-assembly1_B  TM=6.287E-01  e=3.197E+00  Homo sapiens
  8tla-assembly1_D  TM=6.270E-01  e=3.629E+00  Homo sapiens
  8tkg-assembly1_A  TM=6.215E-01  e=4.674E+00  Homo sapiens
  8tla-assembly1_A  TM=6.176E-01  e=4.979E+00  Homo sapiens